Protein AF-A0A8S2US21-F1 (afdb_monomer_lite)

Foldseek 3Di:
DDWDADPPRWIWDFDCPVHTDTDDTDHDPDPAGWDDKDFDADPVRHGFWMWTDHPQQKIWTAGPDDPCRPPRIDMDGHPDD

Secondary structure (DSSP, 8-state):
-EEEE-GGG-EEEEE-BTBSEEEEEE--S-SS-EEEEEEEE-TTS-EEEEEEEETTTEEEEEESS-S-HHHH-EEEE-S--

InterPro domains:
  IPR015943 WD40/YVTN repeat-like-containing domain superfamily [G3DSA:2.130.10.10] (1-81)

Radius of gyration: 12.77 Å; chains: 1; bounding box: 39×26×30 Å

Structure (mmCIF, N/CA/C/O backbone):
data_AF-A0A8S2US21-F1
#
_entry.id   AF-A0A8S2US21-F1
#
loop_
_atom_site.group_PDB
_atom_site.id
_atom_site.type_symbol
_atom_site.label_atom_id
_atom_site.label_alt_id
_atom_site.label_comp_id
_atom_site.label_asym_id
_atom_site.label_entity_id
_atom_site.label_seq_id
_atom_site.pdbx_PDB_ins_code
_atom_site.Cartn_x
_atom_site.Cartn_y
_atom_site.Cartn_z
_atom_site.occupancy
_atom_site.B_iso_or_equiv
_atom_site.auth_seq_id
_atom_site.auth_comp_id
_atom_site.auth_asym_id
_atom_site.auth_atom_id
_atom_site.pdbx_PDB_model_num
ATOM 1 N N . MET A 1 1 ? -7.599 -1.078 11.850 1.00 94.88 1 MET A N 1
ATOM 2 C CA . MET A 1 1 ? -7.400 -0.994 10.385 1.00 94.88 1 MET A CA 1
ATOM 3 C C . MET A 1 1 ? -6.703 -2.247 9.881 1.00 94.88 1 MET A C 1
ATOM 5 O O . MET A 1 1 ? -5.719 -2.655 10.488 1.00 94.88 1 MET A O 1
ATOM 9 N N . ALA A 1 2 ? -7.183 -2.826 8.784 1.00 97.75 2 ALA A N 1
ATOM 10 C CA . ALA A 1 2 ? -6.480 -3.858 8.021 1.00 97.75 2 ALA A CA 1
ATOM 11 C C . ALA A 1 2 ? -6.314 -3.399 6.565 1.00 97.75 2 ALA A C 1
ATOM 13 O O . ALA A 1 2 ? -7.177 -2.694 6.045 1.00 97.75 2 ALA A O 1
ATOM 14 N N . VAL A 1 3 ? -5.212 -3.785 5.918 1.00 98.44 3 VAL A N 1
ATOM 15 C CA . VAL A 1 3 ? -4.940 -3.478 4.505 1.00 98.44 3 VAL A CA 1
ATOM 16 C C . VAL A 1 3 ? -4.660 -4.782 3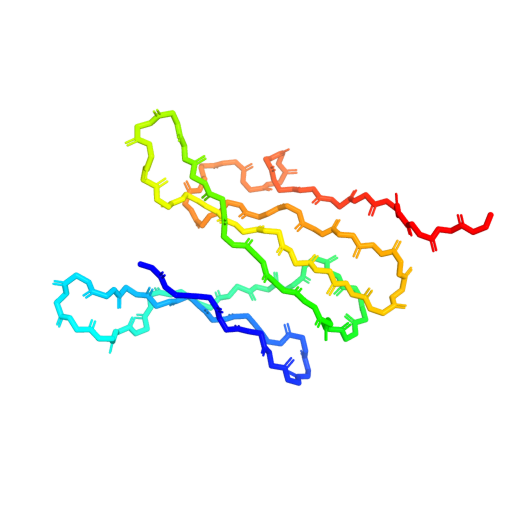.775 1.00 98.44 3 VAL A C 1
ATOM 18 O O . VAL A 1 3 ? -3.780 -5.541 4.178 1.00 98.44 3 VAL A O 1
ATOM 21 N N . ILE A 1 4 ? -5.417 -5.037 2.712 1.00 98.44 4 ILE A N 1
ATOM 22 C CA . ILE A 1 4 ? -5.307 -6.232 1.885 1.00 98.44 4 ILE A CA 1
ATOM 23 C C . ILE A 1 4 ? -4.867 -5.792 0.494 1.00 98.44 4 ILE A C 1
ATOM 25 O O . ILE A 1 4 ? -5.471 -4.907 -0.116 1.00 98.44 4 ILE A O 1
ATOM 29 N N . THR A 1 5 ? -3.815 -6.429 -0.007 1.00 98.44 5 THR A N 1
ATOM 30 C CA . THR A 1 5 ? -3.388 -6.328 -1.401 1.00 98.44 5 THR A CA 1
ATOM 31 C C . THR A 1 5 ? -3.681 -7.644 -2.110 1.00 98.44 5 THR A C 1
ATOM 33 O O . THR A 1 5 ? -3.561 -8.720 -1.526 1.00 98.44 5 THR A O 1
ATOM 36 N N . THR A 1 6 ? -4.123 -7.566 -3.362 1.00 98.12 6 THR A N 1
ATOM 37 C CA . THR A 1 6 ? -4.608 -8.726 -4.128 1.00 98.12 6 THR A CA 1
ATOM 38 C C . THR A 1 6 ? -3.943 -8.803 -5.505 1.00 98.12 6 THR A C 1
ATOM 40 O O . THR A 1 6 ? -3.062 -8.000 -5.842 1.00 98.12 6 THR A O 1
ATOM 43 N N . ALA A 1 7 ? -4.328 -9.801 -6.305 1.00 97.56 7 ALA A N 1
ATOM 44 C CA . ALA A 1 7 ? -4.030 -9.808 -7.735 1.00 97.56 7 ALA A CA 1
ATOM 45 C C . ALA A 1 7 ? -4.589 -8.541 -8.420 1.00 97.56 7 ALA A C 1
ATOM 47 O O . ALA A 1 7 ? -5.363 -7.785 -7.830 1.00 97.56 7 ALA A O 1
ATOM 48 N N . ASP A 1 8 ? -4.137 -8.265 -9.643 1.00 96.44 8 ASP A N 1
ATOM 49 C CA . ASP A 1 8 ? -4.547 -7.088 -10.429 1.00 96.44 8 ASP A CA 1
ATOM 50 C C . ASP A 1 8 ? -4.303 -5.738 -9.734 1.00 96.44 8 ASP A C 1
ATOM 52 O O . ASP A 1 8 ? -4.902 -4.716 -10.070 1.00 96.44 8 ASP A O 1
ATOM 56 N N . ARG A 1 9 ? -3.355 -5.714 -8.785 1.00 97.75 9 ARG A N 1
ATOM 57 C CA . ARG A 1 9 ? -2.960 -4.529 -8.004 1.00 97.75 9 ARG A CA 1
ATOM 58 C C . ARG A 1 9 ? -4.111 -3.934 -7.179 1.00 97.75 9 ARG A C 1
ATOM 60 O O . ARG A 1 9 ? -4.082 -2.740 -6.872 1.00 97.75 9 ARG A O 1
ATOM 67 N N . GLY A 1 10 ? -5.102 -4.742 -6.800 1.00 98.12 10 GLY A N 1
ATOM 68 C CA . GLY A 1 10 ? -6.197 -4.297 -5.942 1.00 98.12 10 GLY A CA 1
ATOM 69 C C . GLY A 1 10 ? -5.726 -4.011 -4.514 1.00 98.12 10 GLY A C 1
ATOM 70 O O . GLY A 1 10 ? -5.017 -4.832 -3.928 1.00 98.12 10 GLY A O 1
ATOM 71 N N . ILE A 1 11 ? -6.141 -2.870 -3.950 1.00 98.56 11 ILE A N 1
ATOM 72 C CA . ILE A 1 11 ? -5.890 -2.482 -2.553 1.00 98.56 11 ILE A CA 1
ATOM 73 C C . ILE A 1 11 ? -7.221 -2.191 -1.861 1.00 98.56 11 ILE A C 1
ATOM 75 O O . ILE A 1 11 ? -8.010 -1.367 -2.331 1.00 98.56 11 ILE A O 1
ATOM 79 N N . GLN A 1 12 ? -7.452 -2.852 -0.731 1.00 98.25 12 GLN A N 1
ATOM 80 C CA . GLN A 1 12 ? -8.653 -2.704 0.088 1.00 98.25 12 GLN A CA 1
ATOM 81 C C . GLN A 1 12 ? -8.255 -2.400 1.531 1.00 98.25 12 GLN A C 1
ATOM 83 O O . GLN A 1 12 ? -7.409 -3.079 2.114 1.00 98.25 12 GLN A O 1
ATOM 88 N N . VAL A 1 13 ? -8.879 -1.382 2.109 1.00 98.12 13 VAL A N 1
ATOM 89 C CA . VAL A 1 13 ? -8.715 -0.987 3.507 1.00 98.12 13 VAL A CA 1
ATOM 90 C C . VAL A 1 13 ? -9.992 -1.337 4.250 1.00 98.12 13 VAL A C 1
ATOM 92 O O . VAL A 1 13 ? -11.084 -1.050 3.764 1.00 98.12 13 VAL A O 1
ATOM 95 N N . TYR A 1 14 ? -9.852 -1.930 5.431 1.00 97.94 14 TYR A N 1
ATOM 96 C CA . TYR A 1 14 ? -10.958 -2.295 6.309 1.00 97.94 14 TYR A CA 1
ATOM 97 C C . TYR A 1 14 ? -10.842 -1.580 7.656 1.00 97.94 14 TYR A C 1
ATOM 99 O O . TYR A 1 14 ? -9.753 -1.511 8.246 1.00 97.94 14 TYR A O 1
ATOM 107 N N . SER A 1 15 ? -11.978 -1.103 8.167 1.00 96.00 15 SER A N 1
ATOM 108 C CA . SER A 1 15 ? -12.116 -0.739 9.576 1.00 96.00 15 SER A CA 1
ATOM 109 C C . SER A 1 15 ? -12.359 -2.000 10.404 1.00 96.00 15 SER A C 1
ATOM 111 O O . SER A 1 15 ? -12.943 -2.966 9.913 1.00 96.00 15 SER A O 1
ATOM 113 N N . LEU A 1 16 ? -11.860 -2.002 11.642 1.00 95.56 16 LEU A N 1
ATOM 114 C CA . LEU A 1 16 ? -12.025 -3.109 12.591 1.00 95.56 16 LEU A CA 1
ATOM 115 C C . LEU A 1 16 ? -12.769 -2.681 13.867 1.00 95.56 16 LEU A C 1
ATOM 117 O O . LEU A 1 16 ? -13.009 -3.524 14.726 1.00 95.56 16 LEU A O 1
ATOM 121 N N . ASP A 1 17 ? -13.135 -1.402 14.000 1.00 91.06 17 ASP A N 1
ATOM 122 C CA . ASP A 1 17 ? -13.622 -0.830 15.265 1.00 91.06 17 ASP A CA 1
ATOM 123 C C . ASP A 1 17 ? -15.002 -1.371 15.667 1.00 91.06 17 ASP A C 1
ATOM 125 O O . ASP A 1 17 ? -15.297 -1.530 16.847 1.00 91.06 17 ASP A O 1
ATOM 129 N N . GLN A 1 18 ? -15.838 -1.699 14.680 1.00 91.31 18 GLN A N 1
ATOM 130 C CA . GLN A 1 18 ? -17.164 -2.304 14.863 1.00 91.31 18 GLN A CA 1
ATOM 131 C C . GLN A 1 18 ? -17.262 -3.657 14.141 1.00 91.31 18 GLN A C 1
ATOM 133 O O . GLN A 1 18 ? -18.322 -4.062 13.671 1.00 91.31 18 GLN A O 1
ATOM 138 N N . GLY A 1 19 ? -16.125 -4.351 14.038 1.00 93.00 19 GLY A N 1
ATOM 139 C CA . GLY A 1 19 ? -15.953 -5.544 13.214 1.00 93.00 19 GLY A CA 1
ATOM 140 C C . GLY A 1 19 ? -15.395 -5.235 11.816 1.00 93.00 19 GLY A C 1
ATOM 141 O O . GLY A 1 19 ? -15.318 -4.066 11.425 1.00 93.00 19 GLY A O 1
ATOM 142 N N . PRO A 1 20 ? -14.961 -6.268 11.062 1.00 96.31 20 PRO A N 1
ATOM 143 C CA . PRO A 1 20 ? -14.346 -6.083 9.752 1.00 96.31 20 PRO A CA 1
ATOM 144 C C . PRO A 1 20 ? -15.349 -5.543 8.733 1.00 96.31 20 PRO A C 1
ATOM 146 O O . PRO A 1 20 ? -16.237 -6.257 8.272 1.00 96.31 20 PRO A O 1
ATOM 149 N N . THR A 1 21 ? -15.186 -4.279 8.359 1.00 97.56 21 THR A N 1
ATOM 150 C CA . THR A 1 21 ? -16.029 -3.598 7.369 1.00 97.56 21 THR A CA 1
ATOM 151 C C . THR A 1 21 ? -15.153 -2.933 6.319 1.00 97.56 21 THR A C 1
ATOM 153 O O . THR A 1 21 ? -14.114 -2.356 6.648 1.00 97.56 21 THR A O 1
ATOM 156 N N . GLU A 1 22 ? -15.526 -3.062 5.042 1.00 97.00 22 GLU A N 1
ATOM 157 C CA . GLU A 1 22 ? -14.782 -2.414 3.959 1.00 97.00 22 GLU A CA 1
ATOM 158 C C . GLU A 1 22 ? -14.863 -0.897 4.153 1.00 97.00 22 GLU A C 1
ATOM 160 O O . GLU A 1 22 ? -15.950 -0.328 4.220 1.00 97.00 22 GLU A O 1
ATOM 165 N N . TYR A 1 23 ? -13.704 -0.255 4.272 1.00 96.62 23 TYR A N 1
ATOM 166 C CA . TYR A 1 23 ? -13.590 1.183 4.490 1.00 96.62 23 TYR A CA 1
ATOM 167 C C . TYR A 1 23 ? -13.319 1.924 3.182 1.00 96.62 23 TYR A C 1
ATOM 169 O O . TYR A 1 23 ? -13.973 2.919 2.878 1.00 96.62 23 TYR A O 1
ATOM 177 N N . LYS A 1 24 ? -12.348 1.448 2.389 1.00 96.31 24 LYS A N 1
ATOM 178 C CA . LYS A 1 24 ? -11.920 2.139 1.166 1.00 96.31 24 LYS A CA 1
ATOM 179 C C . LYS A 1 24 ? -11.251 1.192 0.179 1.00 96.31 24 LYS A C 1
ATOM 181 O O . LYS A 1 24 ? -10.414 0.378 0.563 1.00 96.31 24 LYS A O 1
ATOM 186 N N . LYS A 1 25 ? -11.547 1.366 -1.108 1.00 97.00 25 LYS A N 1
ATOM 187 C CA . LYS A 1 25 ? -10.761 0.808 -2.218 1.00 97.00 25 LYS A CA 1
ATOM 188 C C . L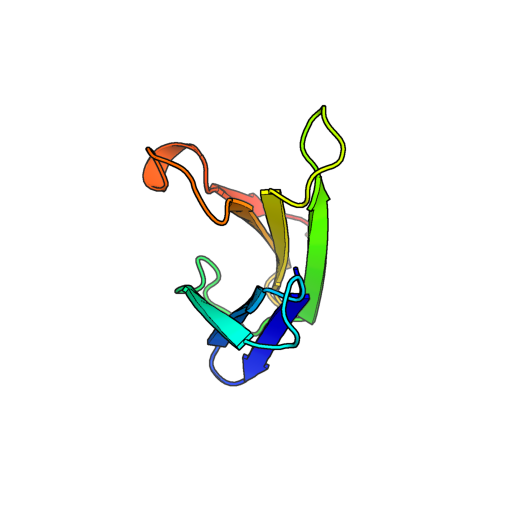YS A 1 25 ? -9.823 1.880 -2.752 1.00 97.00 25 LYS A C 1
ATOM 190 O O . LYS A 1 25 ? -10.244 3.014 -2.972 1.00 97.00 25 LYS A O 1
ATOM 195 N N . ILE A 1 26 ? -8.554 1.529 -2.920 1.00 96.06 26 ILE A N 1
ATOM 196 C CA . ILE A 1 26 ? -7.498 2.471 -3.296 1.00 96.06 26 ILE A CA 1
ATOM 197 C C . ILE A 1 26 ? -6.840 1.995 -4.590 1.00 96.06 26 ILE A C 1
ATOM 199 O O . ILE A 1 26 ? -6.509 0.818 -4.738 1.00 96.06 26 ILE A O 1
ATOM 203 N N . GLU A 1 27 ? -6.629 2.918 -5.525 1.00 95.38 27 GLU A N 1
ATOM 204 C CA . GLU A 1 27 ? -5.859 2.638 -6.732 1.00 95.38 27 GLU A CA 1
ATOM 205 C C . GLU A 1 27 ? -4.361 2.580 -6.411 1.00 95.38 27 GLU A C 1
ATOM 207 O O . GLU A 1 27 ? -3.809 3.459 -5.746 1.00 95.38 27 GLU A O 1
ATOM 212 N N . SER A 1 28 ? -3.679 1.540 -6.889 1.00 97.00 28 SER A N 1
ATOM 213 C CA . SER A 1 28 ? -2.245 1.412 -6.660 1.00 97.00 28 SER A CA 1
ATOM 214 C C . SER A 1 28 ? -1.431 2.400 -7.494 1.00 97.00 28 SER A C 1
ATOM 216 O O . SER A 1 28 ? -1.532 2.427 -8.719 1.00 97.00 28 SER A O 1
ATOM 218 N N . LEU A 1 29 ? -0.506 3.100 -6.830 1.00 97.75 29 LEU A N 1
ATOM 219 C CA . LEU A 1 29 ? 0.531 3.911 -7.482 1.00 97.75 29 LEU A CA 1
ATOM 220 C C . LEU A 1 29 ? 1.649 3.077 -8.134 1.00 97.75 29 LEU A C 1
ATOM 222 O O . LEU A 1 29 ? 2.528 3.626 -8.801 1.00 97.75 29 LEU A O 1
ATOM 226 N N . LEU A 1 30 ?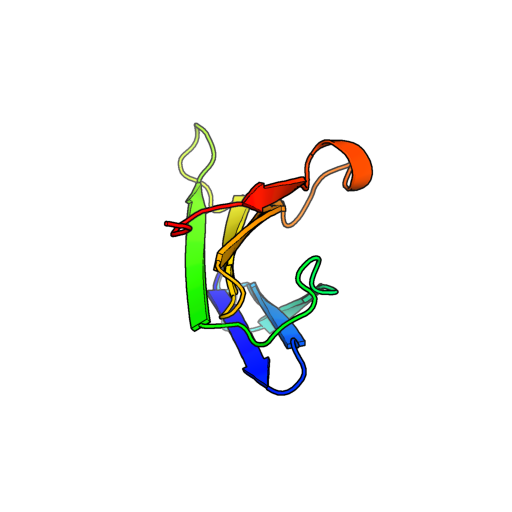 1.659 1.760 -7.917 1.00 98.25 30 LEU A N 1
ATOM 227 C CA . LEU A 1 30 ? 2.653 0.846 -8.473 1.00 98.25 30 LEU A CA 1
ATOM 228 C C . LEU A 1 30 ? 2.132 0.230 -9.766 1.00 98.25 30 LEU A C 1
ATOM 230 O O . LEU A 1 30 ? 0.943 -0.071 -9.905 1.00 98.25 30 LEU A O 1
ATOM 234 N N . LYS A 1 31 ? 3.040 0.030 -10.722 1.00 97.50 31 LYS A N 1
ATOM 235 C CA . LYS A 1 31 ? 2.682 -0.493 -12.047 1.00 97.50 31 LYS A CA 1
ATOM 236 C C . LYS A 1 31 ? 2.668 -2.018 -12.087 1.00 97.50 31 LYS A C 1
ATOM 238 O O . LYS A 1 31 ? 2.031 -2.590 -12.963 1.00 97.50 31 LYS A O 1
ATOM 243 N N . TYR A 1 32 ? 3.343 -2.663 -11.139 1.00 98.00 32 TYR A N 1
ATOM 244 C CA . TYR A 1 32 ? 3.516 -4.113 -11.094 1.00 98.00 32 TYR A CA 1
ATOM 245 C C . TYR A 1 32 ? 2.917 -4.724 -9.827 1.00 98.00 32 TYR A C 1
ATOM 247 O O . TYR A 1 32 ? 2.584 -4.021 -8.871 1.00 98.00 32 TYR A O 1
ATOM 255 N N . GLN A 1 33 ? 2.797 -6.054 -9.834 1.00 98.50 33 GLN A N 1
ATOM 256 C CA . GLN A 1 33 ? 2.182 -6.837 -8.767 1.00 98.50 33 GLN A CA 1
ATOM 257 C C . GLN A 1 33 ? 2.774 -6.509 -7.390 1.00 98.50 33 GLN A C 1
ATOM 259 O O . GLN A 1 33 ? 3.995 -6.401 -7.223 1.00 98.50 33 GLN A O 1
ATOM 264 N N . HIS A 1 34 ? 1.891 -6.372 -6.400 1.00 98.69 34 HIS A N 1
ATOM 265 C CA . HIS A 1 34 ? 2.272 -6.192 -5.002 1.00 98.69 34 HIS A CA 1
ATOM 266 C C . HIS A 1 34 ? 2.892 -7.473 -4.454 1.00 98.69 34 HIS A C 1
ATOM 268 O O . HIS A 1 34 ? 2.456 -8.574 -4.785 1.00 98.69 34 HIS A O 1
ATOM 274 N N . ARG A 1 35 ? 3.902 -7.322 -3.600 1.00 98.19 35 ARG A N 1
ATOM 275 C CA . ARG A 1 35 ? 4.601 -8.424 -2.928 1.00 98.19 35 ARG A CA 1
ATOM 276 C C . ARG A 1 35 ? 4.488 -8.344 -1.410 1.00 98.19 35 ARG A C 1
ATOM 278 O O . ARG A 1 35 ? 4.471 -9.376 -0.752 1.00 98.19 35 ARG A O 1
ATOM 285 N N . CYS A 1 36 ? 4.434 -7.140 -0.854 1.00 98.38 36 CYS A N 1
ATOM 286 C CA . CYS A 1 36 ? 4.335 -6.929 0.583 1.00 98.38 36 CYS A CA 1
ATOM 287 C C . CYS A 1 36 ? 3.579 -5.637 0.890 1.00 98.38 36 CYS A C 1
ATOM 289 O O . CYS A 1 36 ? 3.541 -4.714 0.075 1.00 98.38 36 CYS A O 1
ATOM 291 N N . VAL A 1 37 ? 2.981 -5.579 2.076 1.00 98.69 37 VAL A N 1
ATOM 292 C CA . VAL A 1 37 ? 2.306 -4.395 2.605 1.00 98.69 37 VAL A CA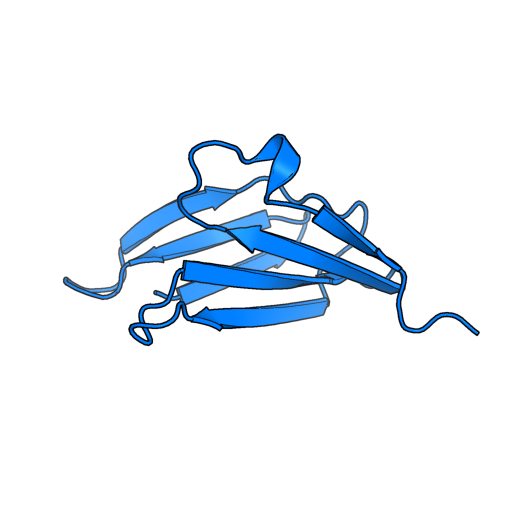 1
ATOM 293 C C . VAL A 1 37 ? 2.577 -4.293 4.102 1.00 98.69 37 VAL A C 1
ATOM 295 O O . VAL A 1 37 ? 2.676 -5.313 4.782 1.00 98.69 37 VAL A O 1
ATOM 298 N N . SER A 1 38 ? 2.732 -3.073 4.609 1.00 98.62 38 SER A N 1
ATOM 299 C CA . SER A 1 38 ? 2.915 -2.801 6.033 1.00 98.62 38 SER A CA 1
ATOM 300 C C . SER A 1 38 ? 2.201 -1.514 6.424 1.00 98.62 38 SER A C 1
ATOM 302 O O . SER A 1 38 ? 2.310 -0.510 5.725 1.00 98.62 38 SER A O 1
ATOM 304 N N . ILE A 1 39 ? 1.470 -1.542 7.535 1.00 98.56 39 ILE A N 1
ATOM 305 C CA . ILE A 1 39 ? 0.770 -0.377 8.083 1.00 98.56 39 ILE A CA 1
ATOM 306 C C . ILE A 1 39 ? 1.756 0.456 8.906 1.00 98.56 39 ILE A C 1
ATOM 308 O O . ILE A 1 39 ? 2.540 -0.093 9.678 1.00 98.56 39 ILE A O 1
ATOM 312 N N . PHE A 1 40 ? 1.681 1.780 8.783 1.00 98.06 40 PHE A N 1
ATOM 313 C CA . PHE A 1 40 ? 2.388 2.708 9.662 1.00 98.06 40 PHE A CA 1
ATOM 314 C C . PHE A 1 40 ? 1.406 3.573 10.458 1.00 98.06 40 PHE A C 1
ATOM 316 O O . PHE A 1 40 ? 0.247 3.770 10.075 1.00 98.06 40 PHE A O 1
ATOM 323 N N . THR A 1 41 ? 1.886 4.095 11.584 1.00 97.50 41 THR A N 1
ATOM 324 C CA . THR A 1 41 ? 1.094 4.920 12.496 1.00 97.50 41 THR A CA 1
ATOM 325 C C . THR A 1 41 ? 1.528 6.379 12.470 1.00 97.50 41 THR A C 1
ATOM 327 O O . THR A 1 41 ? 2.661 6.702 12.114 1.00 97.50 41 THR A O 1
ATOM 330 N N . ASP A 1 42 ? 0.633 7.263 12.893 1.00 95.06 42 ASP A N 1
ATOM 331 C CA . ASP A 1 42 ? 0.961 8.652 13.199 1.00 95.06 42 ASP A CA 1
ATOM 332 C C . ASP A 1 42 ? 1.678 8.799 14.563 1.00 95.06 42 ASP A C 1
ATOM 334 O O . ASP A 1 42 ? 2.048 7.820 15.222 1.00 95.06 42 ASP A O 1
ATOM 338 N N . LYS A 1 43 ? 1.865 10.051 15.007 1.00 95.31 43 LYS A N 1
ATOM 339 C CA . LYS A 1 43 ? 2.475 10.377 16.308 1.00 95.31 43 LYS A CA 1
ATOM 340 C C . LYS A 1 43 ? 1.649 9.899 17.507 1.00 95.31 43 LYS A C 1
ATOM 342 O O . LYS A 1 43 ? 2.228 9.604 18.548 1.00 95.31 43 LYS A O 1
ATOM 347 N N . ALA A 1 44 ? 0.328 9.824 17.366 1.00 96.31 44 ALA A N 1
ATOM 348 C CA . ALA A 1 44 ? -0.586 9.328 18.391 1.00 96.31 44 ALA A CA 1
ATOM 349 C C . ALA A 1 44 ? -0.703 7.791 18.378 1.00 96.31 44 ALA A C 1
ATOM 351 O O . ALA A 1 44 ? -1.482 7.234 19.146 1.00 96.31 44 ALA A O 1
ATOM 352 N N . ARG A 1 45 ? 0.102 7.104 17.550 1.00 94.69 45 ARG A N 1
ATOM 353 C CA . ARG A 1 45 ? 0.073 5.651 17.320 1.00 94.69 45 ARG A CA 1
ATOM 354 C C . ARG A 1 45 ? -1.236 5.149 16.707 1.00 94.69 45 ARG A C 1
ATOM 356 O O . ARG A 1 45 ? -1.512 3.951 16.756 1.00 94.69 45 ARG A O 1
ATOM 363 N N . ASN A 1 46 ? -1.996 6.028 16.062 1.00 94.62 46 ASN A N 1
ATOM 364 C CA . ASN A 1 46 ? -3.156 5.624 15.282 1.00 94.62 46 ASN A CA 1
ATOM 365 C C . ASN A 1 46 ? -2.700 5.152 13.894 1.00 94.62 46 ASN A C 1
ATOM 367 O O . ASN A 1 46 ? -1.838 5.797 13.286 1.00 94.62 46 ASN A O 1
ATOM 371 N N . PRO A 1 47 ? -3.244 4.043 13.362 1.00 9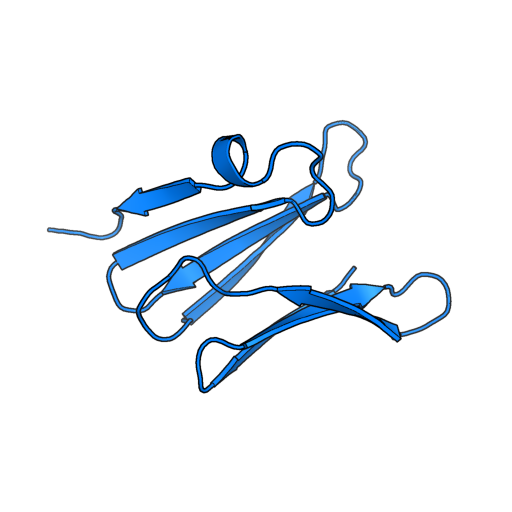6.12 47 PRO A N 1
ATOM 372 C CA . PRO A 1 47 ? -2.999 3.644 11.980 1.00 96.12 47 PRO A CA 1
ATOM 373 C C . PRO A 1 47 ? -3.450 4.752 11.020 1.00 96.12 47 PRO A C 1
ATOM 375 O O . PRO A 1 47 ? -4.611 5.143 11.052 1.00 96.12 47 PRO A O 1
ATOM 378 N N . ASN A 1 48 ? -2.541 5.252 10.179 1.00 95.56 48 ASN A N 1
ATOM 379 C CA . ASN A 1 48 ? -2.807 6.412 9.308 1.00 95.56 48 ASN A CA 1
ATOM 380 C C . ASN A 1 48 ? -2.498 6.133 7.822 1.00 95.56 48 ASN A C 1
ATOM 382 O O . ASN A 1 48 ? -2.995 6.792 6.910 1.00 95.56 48 ASN A O 1
ATOM 386 N N . GLY A 1 49 ? -1.684 5.120 7.543 1.00 97.62 49 GLY A N 1
ATOM 387 C CA . GLY A 1 49 ? -1.314 4.780 6.179 1.00 97.62 49 GLY A CA 1
ATOM 388 C C . GLY A 1 49 ? -0.607 3.444 6.084 1.00 97.62 49 GLY A C 1
ATOM 389 O O . GLY A 1 49 ? -0.504 2.693 7.057 1.00 97.62 49 GLY A O 1
ATOM 390 N N . PHE A 1 50 ? -0.134 3.136 4.886 1.00 98.62 50 PHE A N 1
ATOM 391 C CA . PHE A 1 50 ? 0.594 1.912 4.603 1.00 98.62 50 PHE A CA 1
ATOM 392 C C . PHE A 1 50 ? 1.680 2.127 3.549 1.00 98.62 50 PHE A C 1
ATOM 394 O O . PHE A 1 50 ? 1.581 2.974 2.660 1.00 98.62 50 PHE A O 1
ATOM 401 N N . ALA A 1 51 ? 2.730 1.323 3.660 1.00 98.69 51 ALA A N 1
ATOM 402 C CA . ALA A 1 51 ? 3.716 1.122 2.619 1.00 98.69 51 ALA A CA 1
ATOM 403 C C . ALA A 1 51 ? 3.358 -0.154 1.850 1.00 98.69 51 ALA A C 1
ATOM 405 O O . ALA A 1 51 ? 3.159 -1.204 2.461 1.00 98.69 51 ALA A O 1
ATOM 406 N N . VAL A 1 52 ? 3.299 -0.086 0.522 1.00 98.75 52 VAL A N 1
ATOM 407 C CA . VAL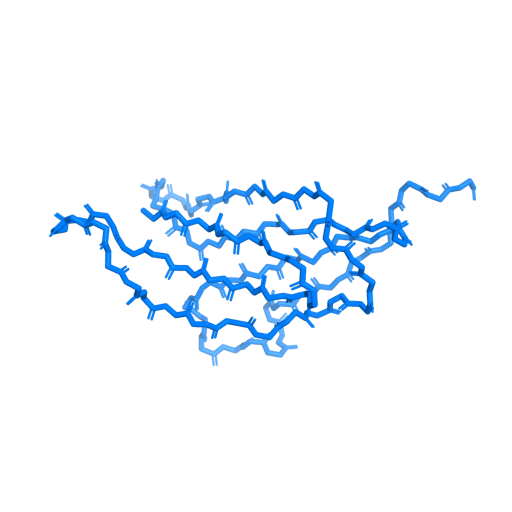 A 1 52 ? 3.130 -1.262 -0.345 1.00 98.75 52 VAL A CA 1
ATOM 408 C C . VAL A 1 52 ? 4.352 -1.414 -1.240 1.00 98.75 52 VAL A C 1
ATOM 410 O O . VAL A 1 52 ? 4.797 -0.453 -1.862 1.00 98.75 52 VAL A O 1
ATOM 413 N N . GLY A 1 53 ? 4.921 -2.616 -1.278 1.00 98.50 53 GLY A N 1
ATOM 414 C CA . GLY A 1 53 ? 6.054 -2.975 -2.123 1.00 98.50 53 GLY A CA 1
ATOM 415 C C . GLY A 1 53 ? 5.610 -3.810 -3.317 1.00 98.50 53 GLY A C 1
ATOM 416 O O . GLY A 1 53 ? 4.740 -4.674 -3.196 1.00 98.50 53 GLY A O 1
ATOM 417 N N . SER A 1 54 ? 6.226 -3.576 -4.473 1.00 98.44 54 SER A N 1
ATOM 418 C CA . SER A 1 54 ? 5.971 -4.329 -5.709 1.00 98.44 54 SER A CA 1
ATOM 419 C C . SER A 1 54 ? 7.192 -5.115 -6.173 1.00 98.44 54 SER A C 1
ATOM 421 O O . SER A 1 54 ? 8.318 -4.896 -5.722 1.00 98.44 54 SER A O 1
ATOM 423 N N . ILE A 1 55 ? 6.969 -6.017 -7.127 1.00 97.50 55 ILE A N 1
ATOM 424 C CA . ILE A 1 55 ? 8.027 -6.823 -7.747 1.00 97.50 55 ILE A CA 1
ATOM 425 C C . ILE A 1 55 ? 9.017 -6.014 -8.608 1.00 97.50 55 ILE A C 1
ATOM 427 O O . ILE A 1 55 ? 10.065 -6.541 -8.959 1.00 97.50 55 ILE A O 1
ATOM 431 N N . GLU A 1 56 ? 8.731 -4.746 -8.927 1.00 96.75 56 GLU A N 1
ATOM 432 C CA . GLU A 1 56 ? 9.601 -3.880 -9.751 1.00 96.75 56 GLU A CA 1
ATOM 433 C C . GLU A 1 56 ? 10.691 -3.131 -8.954 1.00 96.75 56 GLU A C 1
ATOM 435 O O . GLU A 1 56 ? 11.329 -2.210 -9.476 1.00 96.75 56 GLU A O 1
ATOM 440 N N . GLY A 1 57 ? 10.887 -3.463 -7.674 1.00 97.56 57 GLY A N 1
ATOM 441 C CA . GLY A 1 57 ? 11.840 -2.746 -6.819 1.00 97.56 57 GLY A CA 1
ATOM 442 C C . GLY A 1 57 ? 11.388 -1.307 -6.549 1.00 97.56 57 GLY A C 1
ATOM 443 O O . GLY A 1 57 ? 12.140 -0.341 -6.731 1.00 97.56 57 GLY A O 1
ATOM 444 N N . ARG A 1 58 ? 10.116 -1.153 -6.170 1.00 98.50 58 ARG A N 1
ATOM 445 C CA . ARG A 1 58 ? 9.532 0.113 -5.720 1.00 98.50 58 ARG A CA 1
ATOM 446 C C . ARG A 1 58 ? 8.623 -0.097 -4.526 1.00 98.50 58 ARG A C 1
ATOM 448 O O . ARG A 1 58 ? 7.920 -1.108 -4.448 1.00 98.50 58 ARG A O 1
ATOM 455 N N . VAL A 1 59 ? 8.589 0.918 -3.674 1.00 98.75 59 VAL A N 1
ATOM 456 C CA . VAL A 1 59 ? 7.639 1.047 -2.571 1.00 98.75 59 VAL A CA 1
ATOM 457 C C . VAL A 1 59 ? 6.816 2.314 -2.783 1.00 98.75 59 VAL A C 1
ATOM 459 O O . VAL A 1 59 ? 7.358 3.351 -3.174 1.00 98.75 59 VAL A O 1
ATOM 462 N N . ALA A 1 60 ? 5.509 2.220 -2.550 1.00 98.62 60 ALA A N 1
ATOM 463 C CA . ALA A 1 60 ? 4.605 3.358 -2.461 1.00 98.62 60 ALA A CA 1
ATOM 464 C C . ALA A 1 60 ? 4.242 3.608 -0.997 1.00 98.62 60 ALA A C 1
ATOM 466 O O . ALA A 1 60 ? 3.890 2.667 -0.286 1.00 98.62 60 ALA A O 1
ATOM 467 N N . ILE A 1 61 ? 4.317 4.867 -0.572 1.00 98.50 61 ILE A N 1
ATOM 468 C CA . ILE A 1 61 ? 3.805 5.348 0.711 1.00 98.50 61 ILE A CA 1
ATOM 469 C C . ILE A 1 61 ? 2.442 5.973 0.443 1.00 98.50 61 ILE A C 1
ATOM 471 O O . ILE A 1 61 ? 2.328 6.863 -0.400 1.00 98.50 61 ILE A O 1
ATOM 475 N N . MET A 1 62 ? 1.411 5.466 1.118 1.00 98.06 62 MET A N 1
ATOM 476 C CA . MET A 1 62 ? 0.030 5.883 0.905 1.00 98.06 62 MET A CA 1
ATOM 477 C C . MET A 1 62 ? -0.655 6.158 2.242 1.00 98.06 62 MET A C 1
ATOM 479 O O . MET A 1 62 ? -0.760 5.271 3.091 1.00 98.06 62 MET A O 1
ATOM 483 N N . TYR A 1 63 ? -1.138 7.382 2.419 1.00 97.19 63 TYR A N 1
ATOM 484 C CA . TYR A 1 63 ? -2.010 7.761 3.526 1.00 97.19 63 TYR A CA 1
ATOM 485 C C . TYR A 1 63 ? -3.454 7.398 3.179 1.00 97.19 63 TYR A C 1
ATOM 487 O O . TYR A 1 63 ? -3.890 7.586 2.040 1.00 97.19 63 TYR A O 1
ATOM 495 N N . VAL A 1 64 ? -4.195 6.853 4.149 1.00 95.69 64 VAL A N 1
ATOM 496 C CA . VAL A 1 64 ? -5.583 6.426 3.914 1.00 95.69 64 VAL A CA 1
ATOM 497 C C . VAL A 1 64 ? -6.488 7.644 3.754 1.00 95.69 64 VAL A C 1
ATOM 499 O O . VAL A 1 64 ? -7.231 7.724 2.771 1.00 95.69 64 VAL A O 1
ATOM 502 N N . ASP A 1 65 ? -6.359 8.608 4.666 1.00 92.88 65 ASP A N 1
ATOM 503 C CA . ASP A 1 65 ? -7.149 9.835 4.704 1.00 92.88 65 ASP A CA 1
ATOM 504 C C . ASP A 1 65 ? -6.219 11.050 4.747 1.00 92.88 65 ASP A C 1
ATOM 506 O O . ASP A 1 65 ? -5.810 11.530 5.801 1.00 92.88 65 ASP A O 1
ATOM 510 N N . THR A 1 66 ? -5.854 11.532 3.557 1.00 93.19 66 THR A N 1
ATOM 511 C CA . THR A 1 66 ? -5.092 12.772 3.367 1.00 93.19 66 THR A CA 1
ATOM 512 C C . THR A 1 66 ? -5.901 13.769 2.529 1.00 93.19 66 THR A C 1
ATOM 514 O O . THR A 1 66 ? -6.519 13.366 1.537 1.00 93.19 66 THR A O 1
ATOM 517 N N . PRO A 1 67 ? -5.881 15.070 2.880 1.00 92.62 67 PRO A N 1
ATOM 518 C CA . PRO A 1 67 ? -6.480 16.120 2.062 1.00 92.62 67 PRO A CA 1
ATOM 519 C C . PRO A 1 67 ? -5.706 16.384 0.761 1.00 92.62 67 PRO A C 1
ATOM 521 O O . PRO A 1 67 ? -6.293 16.897 -0.186 1.00 92.62 67 PRO A O 1
ATOM 524 N N . ASN A 1 68 ? -4.419 16.013 0.680 1.00 93.69 68 ASN A N 1
ATOM 525 C CA . ASN A 1 68 ? -3.557 16.272 -0.477 1.00 93.69 68 ASN A CA 1
ATOM 526 C C . ASN A 1 68 ? -2.872 14.993 -1.002 1.00 93.69 68 ASN A C 1
ATOM 528 O O . ASN A 1 68 ? -1.640 14.906 -0.999 1.00 93.69 68 ASN A O 1
ATOM 532 N N . PRO A 1 69 ? -3.629 14.008 -1.533 1.00 91.19 69 PRO A N 1
ATOM 533 C CA . PRO A 1 69 ? -3.065 12.730 -1.972 1.00 91.19 69 PRO A CA 1
ATOM 534 C C . PRO A 1 69 ? -1.925 12.857 -2.988 1.00 91.19 69 PRO A C 1
ATOM 536 O O . PRO A 1 69 ? -0.994 12.062 -2.952 1.00 91.19 69 PRO A O 1
ATOM 539 N N . GLY A 1 70 ? -1.984 13.844 -3.889 1.00 91.44 70 GLY A N 1
ATOM 540 C CA . GLY A 1 70 ? -0.976 14.035 -4.939 1.00 91.44 70 GLY A CA 1
ATOM 541 C C . GLY A 1 70 ? 0.383 14.534 -4.441 1.00 91.44 70 GLY A C 1
ATOM 542 O O . GLY A 1 70 ? 1.363 14.411 -5.169 1.00 91.44 70 GLY A O 1
ATOM 543 N N . ASN A 1 71 ? 0.441 15.089 -3.227 1.00 93.56 71 ASN A N 1
ATOM 544 C CA . ASN A 1 71 ? 1.684 15.553 -2.611 1.00 93.56 71 ASN A CA 1
ATOM 545 C C . ASN A 1 71 ? 2.154 14.600 -1.503 1.00 93.56 71 ASN A C 1
ATOM 547 O O . ASN A 1 71 ? 3.348 14.355 -1.358 1.00 93.56 71 ASN A O 1
ATOM 551 N N . ASP A 1 72 ? 1.209 14.039 -0.746 1.00 96.12 72 ASP A N 1
ATOM 552 C CA . ASP A 1 72 ? 1.516 13.206 0.417 1.00 96.12 72 ASP A CA 1
ATOM 553 C C . ASP A 1 72 ? 1.828 11.757 0.034 1.00 96.12 72 ASP A C 1
ATOM 555 O O . ASP A 1 72 ? 2.662 11.110 0.670 1.00 96.12 72 ASP A O 1
ATOM 559 N N . ASN A 1 73 ? 1.173 11.232 -1.008 1.00 97.69 73 ASN A N 1
ATOM 560 C CA . ASN A 1 73 ? 1.440 9.884 -1.487 1.00 97.69 73 ASN A CA 1
ATOM 561 C C . ASN A 1 73 ? 2.546 9.922 -2.537 1.00 97.69 73 ASN A C 1
ATOM 563 O O . ASN A 1 73 ? 2.470 10.645 -3.529 1.00 97.69 73 ASN A O 1
ATOM 567 N N . PHE A 1 74 ? 3.562 9.087 -2.358 1.00 98.12 74 PHE A N 1
ATOM 568 C CA . PHE A 1 74 ? 4.707 9.055 -3.259 1.00 98.12 74 PHE A CA 1
ATOM 569 C C . PHE A 1 74 ? 5.236 7.639 -3.442 1.00 98.12 74 PHE A C 1
ATOM 571 O O . PHE A 1 74 ? 4.942 6.721 -2.675 1.00 98.12 74 PHE A O 1
ATOM 578 N N . THR A 1 75 ? 6.048 7.457 -4.483 1.00 98.44 75 THR A N 1
ATOM 579 C CA . THR A 1 75 ? 6.767 6.204 -4.727 1.00 98.44 75 THR A CA 1
ATOM 580 C C . THR A 1 75 ? 8.259 6.465 -4.783 1.00 98.44 75 THR A C 1
ATOM 582 O O . THR A 1 75 ? 8.701 7.507 -5.266 1.00 98.44 75 THR A O 1
ATOM 585 N N . PHE A 1 76 ? 9.050 5.499 -4.337 1.00 98.19 76 PHE A N 1
ATOM 586 C CA . PHE A 1 76 ? 10.499 5.549 -4.469 1.00 98.19 76 PHE A CA 1
ATOM 587 C C . PHE A 1 76 ? 11.046 4.216 -4.972 1.00 98.19 76 PHE A C 1
ATOM 589 O O . PHE A 1 76 ? 10.404 3.166 -4.896 1.00 98.19 76 PHE A O 1
ATOM 596 N N . LYS A 1 77 ? 12.237 4.286 -5.563 1.00 97.81 77 LYS A N 1
ATOM 597 C CA . LYS A 1 77 ? 12.974 3.132 -6.076 1.00 97.81 77 LYS A CA 1
ATOM 598 C C . LYS A 1 77 ? 13.794 2.526 -4.940 1.00 97.81 77 LYS A C 1
ATOM 600 O O . LYS A 1 77 ? 14.412 3.258 -4.178 1.00 97.81 77 LYS A O 1
ATOM 605 N N . CYS A 1 78 ? 13.830 1.206 -4.858 1.00 96.94 78 CYS A N 1
ATOM 606 C CA . CYS A 1 78 ? 14.568 0.465 -3.838 1.00 96.94 78 CYS A CA 1
ATOM 607 C C . CYS A 1 78 ? 14.981 -0.906 -4.381 1.00 96.94 78 CYS A C 1
ATOM 609 O O . CYS A 1 78 ? 14.464 -1.336 -5.410 1.00 96.94 78 CYS A O 1
ATOM 611 N N . HIS A 1 79 ? 15.883 -1.606 -3.687 1.00 93.75 79 HIS A N 1
ATOM 612 C CA . HIS A 1 79 ? 16.328 -2.955 -4.072 1.00 93.75 79 HIS A CA 1
ATOM 613 C C . HIS A 1 79 ? 16.761 -3.049 -5.548 1.00 93.75 79 HIS A C 1
ATOM 615 O O . HIS A 1 79 ? 16.427 -3.999 -6.253 1.00 93.75 79 HIS A O 1
ATOM 621 N N . ARG A 1 80 ? 17.471 -2.016 -6.014 1.00 84.81 80 ARG A N 1
ATOM 622 C CA . ARG A 1 80 ? 18.143 -1.984 -7.315 1.00 84.81 80 ARG A CA 1
ATOM 623 C C . ARG A 1 80 ? 19.631 -2.210 -7.069 1.00 84.81 80 ARG A C 1
ATOM 625 O O . ARG A 1 80 ? 20.145 -1.699 -6.077 1.00 84.81 80 ARG A O 1
ATOM 632 N N . SER A 1 81 ? 20.261 -2.992 -7.937 1.00 70.19 81 SER A N 1
ATOM 633 C CA . SER A 1 81 ? 21.720 -3.104 -8.040 1.00 70.19 81 SER A CA 1
ATOM 634 C C . SER A 1 81 ? 22.342 -1.771 -8.429 1.00 70.19 81 SER A C 1
ATOM 636 O O . SER A 1 81 ? 21.746 -1.130 -9.330 1.00 70.19 81 SER A O 1
#

Organism: NCBI:txid392030

pLDDT: mean 96.27, std 3.79, range [70.19, 98.75]

Sequence (81 aa):
MAVITTADRGIQVYSLDQGPTEYKKIESLLKYQHRCVSIFTDKARNPNGFAVGSIEGRVAIMYVDTPNPGNDNFTFKCHRS